Protein AF-B9TIX5-F1 (afdb_monomer_lite)

Organism: Ricinus communis (NCBI:txid3988)

Secondary structure (DSSP, 8-state):
---SHHHHHHHHHHHHHHHTTTHHHHHHHHGGGG--TT-EEE-TT-TTSHHHHHHHHTT-EEE-

Sequence (64 aa):
MRDKYKLVGPIYDWLSAFYSGKSIHHCKVAMLDKLRPGDKVLFAGVGHGRDAVHAARLGADVTV

Structure (mmCIF, N/CA/C/O backbone):
data_AF-B9TIX5-F1
#
_entry.id   AF-B9TIX5-F1
#
loop_
_atom_site.group_PDB
_atom_site.id
_atom_site.type_symbol
_atom_site.label_atom_id
_atom_site.label_alt_id
_atom_site.label_comp_id
_atom_site.label_asym_id
_atom_site.label_entity_id
_atom_site.label_seq_id
_atom_site.pdbx_PDB_ins_code
_atom_site.Cartn_x
_atom_site.Cartn_y
_atom_site.Cartn_z
_atom_site.occupancy
_atom_site.B_iso_or_equiv
_atom_site.auth_seq_id
_atom_site.auth_comp_id
_atom_site.auth_asym_id
_atom_site.auth_atom_id
_atom_site.pdbx_PDB_model_num
ATOM 1 N N . MET A 1 1 ? 26.222 -12.599 3.014 1.00 52.25 1 MET A N 1
ATOM 2 C CA . MET A 1 1 ? 25.518 -12.463 1.719 1.00 52.25 1 MET A CA 1
ATOM 3 C C . MET A 1 1 ? 25.186 -10.995 1.504 1.00 52.25 1 MET A C 1
ATOM 5 O O . MET A 1 1 ? 24.482 -10.422 2.321 1.00 52.25 1 MET A O 1
ATOM 9 N N . ARG A 1 2 ? 25.771 -10.354 0.487 1.00 59.75 2 ARG A N 1
ATOM 10 C CA . ARG A 1 2 ? 25.511 -8.940 0.176 1.00 59.75 2 ARG A CA 1
ATOM 11 C C . ARG A 1 2 ? 24.166 -8.886 -0.542 1.00 59.75 2 ARG A C 1
ATOM 13 O O . ARG A 1 2 ? 24.062 -9.403 -1.649 1.00 59.75 2 ARG A O 1
ATOM 20 N N . ASP A 1 3 ? 23.145 -8.374 0.134 1.00 67.25 3 ASP A N 1
ATOM 21 C CA . ASP A 1 3 ? 21.768 -8.377 -0.354 1.00 67.25 3 ASP A CA 1
ATOM 22 C C . ASP A 1 3 ? 21.639 -7.501 -1.611 1.00 67.25 3 ASP A C 1
ATOM 24 O O . ASP A 1 3 ? 21.526 -6.276 -1.544 1.00 67.25 3 ASP A O 1
ATOM 28 N N . LYS A 1 4 ? 21.741 -8.139 -2.781 1.00 67.88 4 LYS A N 1
ATOM 29 C CA . LYS A 1 4 ? 21.633 -7.480 -4.088 1.00 67.88 4 LYS A CA 1
ATOM 30 C C . LYS A 1 4 ? 20.195 -7.025 -4.370 1.00 67.88 4 LYS A C 1
ATOM 32 O O . LYS A 1 4 ? 20.007 -6.110 -5.170 1.00 67.88 4 LYS A O 1
ATOM 37 N N . TYR A 1 5 ? 19.195 -7.602 -3.696 1.00 65.88 5 TYR A N 1
ATOM 38 C CA . TYR A 1 5 ? 17.785 -7.269 -3.912 1.00 65.88 5 TYR A CA 1
ATOM 39 C C . TYR A 1 5 ? 17.429 -5.877 -3.397 1.00 65.88 5 TYR A C 1
ATOM 41 O O . TYR A 1 5 ? 16.598 -5.205 -4.007 1.00 65.88 5 TYR A O 1
ATOM 49 N N . LYS A 1 6 ? 18.135 -5.390 -2.369 1.00 70.00 6 LYS A N 1
ATOM 50 C CA . LYS A 1 6 ? 18.001 -4.007 -1.883 1.00 70.00 6 LYS A CA 1
ATOM 51 C C . LYS A 1 6 ? 18.251 -2.944 -2.954 1.00 70.00 6 LYS A C 1
ATOM 53 O O . LYS A 1 6 ? 17.674 -1.868 -2.865 1.00 70.00 6 LYS A O 1
ATOM 58 N N . LEU A 1 7 ? 19.107 -3.225 -3.941 1.00 75.62 7 LEU A N 1
ATOM 59 C CA . LEU A 1 7 ? 19.422 -2.279 -5.017 1.00 75.62 7 LEU A CA 1
ATOM 60 C C . LEU A 1 7 ? 18.600 -2.551 -6.282 1.00 75.62 7 LEU A C 1
ATOM 62 O O . LEU A 1 7 ? 18.131 -1.620 -6.930 1.00 75.62 7 LEU A O 1
ATOM 66 N N . VAL A 1 8 ? 18.413 -3.827 -6.625 1.00 82.06 8 VAL A N 1
ATOM 67 C CA . VAL A 1 8 ? 17.683 -4.223 -7.837 1.00 82.06 8 VAL A CA 1
ATOM 68 C C . VAL A 1 8 ? 16.201 -3.857 -7.738 1.00 82.06 8 VAL A C 1
ATOM 70 O O . VAL A 1 8 ? 15.642 -3.386 -8.723 1.00 82.06 8 VAL A O 1
ATOM 73 N N . GLY A 1 9 ? 15.582 -4.005 -6.561 1.00 80.00 9 GLY A N 1
ATOM 74 C CA . GLY A 1 9 ? 14.163 -3.700 -6.350 1.00 80.00 9 GLY A CA 1
ATOM 75 C C . GLY A 1 9 ? 13.788 -2.260 -6.730 1.00 80.00 9 GLY A C 1
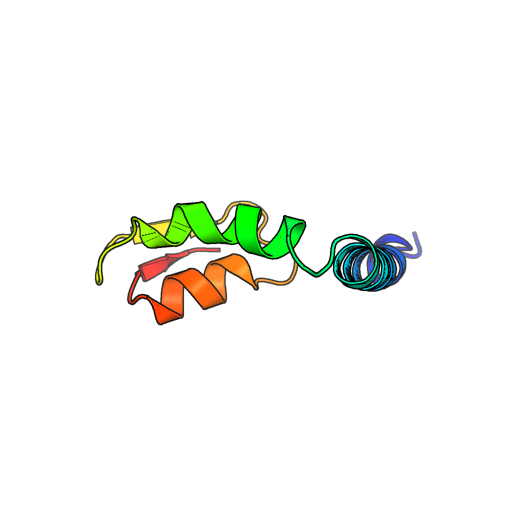ATOM 76 O O . GLY A 1 9 ? 12.950 -2.078 -7.609 1.00 80.00 9 GLY A O 1
ATOM 77 N N . PRO A 1 10 ? 14.438 -1.231 -6.155 1.00 81.00 10 PRO A N 1
ATOM 78 C CA . PRO A 1 10 ? 14.160 0.163 -6.502 1.00 81.00 10 PRO A CA 1
ATOM 79 C C . PRO A 1 10 ? 14.384 0.499 -7.984 1.00 81.00 10 PRO A C 1
ATOM 81 O O . PRO A 1 10 ? 13.600 1.247 -8.568 1.00 81.00 10 PRO A O 1
ATOM 84 N N . ILE A 1 11 ? 15.436 -0.054 -8.600 1.00 85.75 11 ILE A N 1
ATOM 85 C CA . ILE A 1 11 ? 15.753 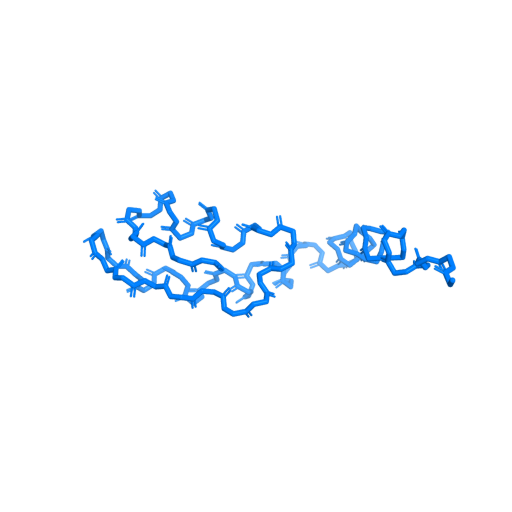0.184 -10.019 1.00 85.75 11 ILE A CA 1
ATOM 86 C C . ILE A 1 11 ? 14.680 -0.440 -10.913 1.00 85.75 11 ILE A C 1
ATOM 88 O O . ILE A 1 11 ? 14.195 0.207 -11.842 1.00 85.75 11 ILE A O 1
ATOM 92 N N . TYR A 1 12 ? 14.287 -1.678 -10.615 1.00 83.75 12 TYR A N 1
ATOM 93 C CA . TYR A 1 12 ? 13.226 -2.370 -11.334 1.00 83.75 12 TYR A CA 1
ATOM 94 C C . TYR A 1 12 ? 11.889 -1.638 -11.192 1.00 83.75 12 TYR A C 1
ATOM 96 O O . TYR A 1 12 ? 11.233 -1.384 -12.198 1.00 83.75 12 TYR A O 1
ATOM 104 N N . ASP A 1 13 ? 11.518 -1.221 -9.978 1.00 80.50 13 ASP A N 1
ATOM 105 C CA . ASP A 1 13 ? 10.293 -0.454 -9.736 1.00 80.50 13 ASP A CA 1
ATOM 106 C C . ASP A 1 13 ? 10.279 0.846 -10.552 1.00 80.50 13 ASP A C 1
ATOM 108 O O . ASP A 1 13 ? 9.256 1.186 -11.151 1.00 80.50 13 ASP A O 1
ATOM 112 N N . TRP A 1 14 ? 11.410 1.553 -10.628 1.00 84.44 14 TRP A N 1
ATOM 113 C CA . TRP A 1 14 ? 11.519 2.797 -11.390 1.00 84.44 14 TRP A CA 1
ATOM 114 C C . TRP A 1 14 ? 11.402 2.579 -12.902 1.00 84.44 14 TRP A C 1
ATOM 116 O O . TRP A 1 14 ? 10.586 3.236 -13.553 1.00 84.44 14 TRP A O 1
ATOM 126 N N . LEU A 1 15 ? 12.143 1.611 -13.452 1.00 86.94 15 LEU A N 1
ATOM 127 C CA . LEU A 1 15 ? 12.025 1.224 -14.862 1.00 86.94 15 LEU A CA 1
ATOM 128 C C . LEU A 1 15 ? 10.604 0.757 -15.186 1.00 86.94 15 LEU A C 1
ATOM 130 O O . LEU A 1 15 ? 10.055 1.139 -16.219 1.00 86.94 15 LEU A O 1
ATOM 134 N N . SER A 1 16 ? 9.990 -0.012 -14.281 1.00 81.44 16 SER A N 1
ATOM 135 C CA . SER A 1 16 ? 8.621 -0.497 -14.438 1.00 81.44 16 SER A CA 1
ATOM 136 C C . SER A 1 16 ? 7.610 0.639 -14.499 1.00 81.44 16 SER A C 1
ATOM 138 O O . SER A 1 16 ? 6.743 0.649 -15.372 1.00 81.44 16 SER A O 1
ATOM 140 N N . ALA A 1 17 ? 7.750 1.638 -13.628 1.00 82.25 17 ALA A N 1
ATOM 141 C CA . ALA A 1 17 ? 6.886 2.807 -13.609 1.00 82.25 17 ALA A CA 1
ATOM 142 C C . ALA A 1 17 ? 7.050 3.653 -14.878 1.00 82.25 17 ALA A C 1
ATOM 144 O O . ALA A 1 17 ? 6.055 4.186 -15.373 1.00 82.25 17 ALA A O 1
ATOM 145 N N . PHE A 1 18 ? 8.275 3.752 -15.407 1.00 86.94 18 PHE A N 1
ATOM 146 C CA . PHE A 1 18 ? 8.567 4.504 -16.624 1.00 86.94 18 PHE A CA 1
ATOM 147 C C . PHE A 1 18 ? 7.997 3.823 -17.873 1.00 86.94 18 PHE A C 1
ATOM 149 O O . PHE A 1 18 ? 7.238 4.457 -18.601 1.00 86.94 18 PHE A O 1
ATOM 156 N N . TYR A 1 19 ? 8.283 2.533 -18.099 1.00 85.69 19 TYR A N 1
ATOM 157 C CA . TYR A 1 19 ? 7.799 1.851 -19.309 1.00 85.69 19 TYR A CA 1
ATOM 158 C C . TYR A 1 19 ? 6.277 1.663 -19.298 1.00 85.69 19 TYR A C 1
ATOM 160 O O . TYR A 1 19 ? 5.642 1.738 -20.346 1.00 85.69 19 TYR A O 1
ATOM 168 N N . SER A 1 20 ? 5.683 1.408 -18.125 1.00 78.94 20 SER A N 1
ATOM 169 C CA . SER A 1 20 ? 4.245 1.127 -18.012 1.00 78.94 20 SER A CA 1
ATOM 170 C C . SER A 1 20 ? 3.389 2.380 -17.848 1.00 78.94 20 SER A C 1
ATOM 172 O O . SER A 1 20 ? 2.184 2.261 -17.645 1.00 78.94 20 SER A O 1
ATOM 174 N N . GLY A 1 21 ? 3.984 3.579 -17.845 1.00 83.62 21 GLY A N 1
ATOM 175 C CA . GLY A 1 21 ? 3.251 4.818 -17.568 1.00 83.62 21 GLY A CA 1
ATOM 176 C C . GLY A 1 21 ? 2.525 4.798 -16.216 1.00 83.6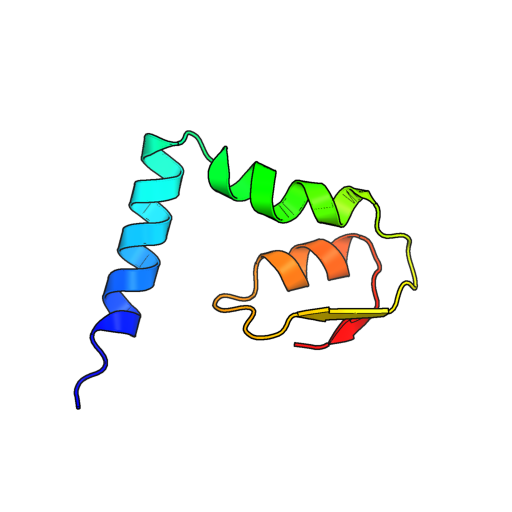2 21 GLY A C 1
ATOM 177 O O . GLY A 1 21 ? 1.461 5.394 -16.077 1.00 83.62 21 GLY A O 1
ATOM 178 N N . LYS A 1 22 ? 3.078 4.090 -15.220 1.00 81.44 22 LYS A N 1
ATOM 179 C CA . LYS A 1 22 ? 2.478 3.810 -13.898 1.00 81.44 22 LYS A CA 1
ATOM 180 C C . LYS A 1 22 ? 1.232 2.910 -13.896 1.00 81.44 22 LYS A C 1
ATOM 182 O O . LYS A 1 22 ? 0.679 2.695 -12.816 1.00 81.44 22 LYS A O 1
ATOM 187 N N . SER A 1 23 ? 0.815 2.313 -15.015 1.00 84.88 23 SER A N 1
ATOM 188 C CA . SER A 1 23 ? -0.371 1.437 -15.051 1.00 84.88 23 SER A CA 1
ATOM 189 C C . SER A 1 23 ? -0.277 0.248 -14.092 1.00 84.88 23 SER A C 1
ATOM 191 O O . SER A 1 23 ? -1.273 -0.105 -13.467 1.00 84.88 23 SER A O 1
ATOM 193 N N . ILE A 1 24 ? 0.917 -0.325 -13.905 1.00 80.75 24 ILE A N 1
ATOM 194 C CA . ILE A 1 24 ? 1.143 -1.418 -12.941 1.00 80.75 24 ILE A CA 1
ATOM 195 C C . ILE A 1 24 ? 0.873 -0.942 -11.514 1.00 80.75 24 ILE A C 1
ATOM 197 O O . ILE A 1 24 ? 0.214 -1.625 -10.734 1.00 80.75 24 ILE A O 1
ATOM 201 N N . HIS A 1 25 ? 1.350 0.257 -11.181 1.00 80.69 25 HIS A N 1
ATOM 202 C CA . HIS A 1 25 ? 1.121 0.839 -9.868 1.00 80.69 25 HIS A CA 1
ATOM 203 C C . HIS A 1 25 ? -0.363 1.143 -9.649 1.00 80.69 25 HIS A C 1
ATOM 205 O O . HIS A 1 25 ? -0.899 0.778 -8.607 1.00 80.69 25 HIS A O 1
ATOM 211 N N . HIS A 1 26 ? -1.036 1.732 -10.643 1.00 84.38 26 HIS A N 1
ATOM 212 C CA . HIS A 1 26 ? -2.472 2.006 -10.579 1.00 84.38 26 HIS A CA 1
ATOM 213 C C . HIS A 1 26 ? -3.295 0.726 -10.407 1.00 84.38 26 HIS A C 1
ATOM 215 O O . HIS A 1 26 ? -4.160 0.687 -9.541 1.00 84.38 26 HIS A O 1
ATOM 221 N N . CYS A 1 27 ? -2.990 -0.347 -11.144 1.00 85.31 27 CYS A N 1
ATOM 222 C CA . CYS A 1 27 ? -3.683 -1.629 -10.973 1.00 85.31 27 CYS A CA 1
ATOM 223 C C . CYS A 1 27 ? -3.511 -2.193 -9.557 1.00 85.31 27 CYS A C 1
ATOM 225 O O . CYS A 1 27 ? -4.453 -2.752 -9.001 1.00 85.31 27 CYS A O 1
ATOM 227 N N . LYS A 1 28 ? -2.324 -2.028 -8.962 1.00 81.75 28 LYS A N 1
ATOM 228 C CA . LYS A 1 28 ? -2.025 -2.533 -7.618 1.00 81.75 28 LYS A CA 1
ATOM 229 C C . LYS A 1 28 ? -2.812 -1.806 -6.524 1.00 81.75 28 LYS A C 1
ATOM 231 O O . LYS A 1 28 ? -3.237 -2.443 -5.566 1.00 81.75 28 LYS A O 1
ATOM 236 N N . VAL A 1 29 ? -3.019 -0.495 -6.669 1.00 87.19 29 VAL A N 1
ATOM 237 C CA . VAL A 1 29 ? -3.767 0.309 -5.685 1.00 87.19 29 VAL A CA 1
ATOM 238 C C . VAL A 1 29 ? -5.267 0.377 -5.969 1.00 87.19 29 VAL A C 1
ATOM 240 O O . VAL A 1 29 ? -6.021 0.605 -5.037 1.00 87.19 29 VAL A O 1
ATOM 243 N N . ALA A 1 30 ? -5.726 0.100 -7.193 1.00 88.44 30 ALA A N 1
ATOM 244 C CA . ALA A 1 30 ? -7.146 0.179 -7.563 1.00 88.44 30 ALA A CA 1
ATOM 245 C C . ALA A 1 30 ? -8.060 -0.713 -6.703 1.00 88.44 30 ALA A C 1
ATOM 247 O O . ALA A 1 30 ? -9.227 -0.402 -6.484 1.00 88.44 30 ALA A O 1
ATOM 248 N N . MET A 1 31 ? -7.544 -1.830 -6.178 1.00 87.06 31 MET A N 1
ATOM 249 C CA . MET A 1 31 ? -8.312 -2.671 -5.252 1.00 87.06 31 MET A CA 1
ATOM 250 C C . MET A 1 31 ? -8.610 -1.973 -3.913 1.00 87.06 31 MET A C 1
ATOM 252 O O . MET A 1 31 ? -9.586 -2.323 -3.251 1.00 87.06 31 MET A O 1
ATOM 256 N N . LEU A 1 32 ? -7.785 -0.995 -3.526 1.00 90.50 32 LEU A N 1
ATOM 257 C CA . LEU A 1 32 ? -7.900 -0.242 -2.277 1.00 90.50 32 LEU A CA 1
ATOM 258 C C . LEU A 1 32 ? -9.019 0.799 -2.329 1.00 90.50 32 LEU A C 1
ATOM 260 O O . LEU A 1 32 ? -9.539 1.149 -1.278 1.00 90.50 32 LEU A O 1
ATOM 264 N N . ASP A 1 33 ? -9.465 1.216 -3.518 1.00 88.94 33 ASP A N 1
ATOM 265 C CA . ASP A 1 33 ? -10.588 2.156 -3.685 1.00 88.94 33 ASP A CA 1
ATOM 266 C C . ASP A 1 33 ? -11.918 1.601 -3.140 1.00 88.94 33 ASP A C 1
ATOM 268 O O . ASP A 1 33 ? -12.890 2.333 -2.968 1.00 88.94 33 ASP A O 1
ATOM 272 N N . LYS A 1 34 ? -11.979 0.293 -2.860 1.00 88.75 34 LYS A N 1
ATOM 273 C CA . LYS A 1 34 ? -13.130 -0.355 -2.218 1.00 88.75 34 LYS A CA 1
ATOM 274 C C . LYS A 1 34 ? -13.104 -0.279 -0.691 1.00 88.75 34 LYS A C 1
ATOM 276 O O . LYS A 1 34 ? -14.087 -0.673 -0.064 1.00 88.75 34 LYS A O 1
ATOM 281 N N . LEU A 1 35 ? -11.996 0.167 -0.101 1.00 92.19 35 LEU A N 1
ATOM 282 C CA . LEU A 1 35 ? -11.875 0.335 1.341 1.00 92.19 35 LEU A CA 1
ATOM 283 C C . LEU A 1 35 ? -12.699 1.528 1.805 1.00 92.19 35 LEU A C 1
ATOM 285 O O . LEU A 1 35 ? -12.794 2.555 1.131 1.00 92.19 35 LEU A O 1
ATOM 289 N N . ARG A 1 36 ? -13.272 1.395 2.994 1.00 93.75 36 ARG A N 1
ATOM 290 C CA . ARG A 1 36 ? -13.975 2.473 3.683 1.00 93.75 36 ARG A CA 1
ATOM 291 C C . ARG A 1 36 ? -13.158 2.922 4.892 1.00 93.75 36 ARG A C 1
ATOM 293 O O . ARG A 1 36 ? -12.429 2.112 5.472 1.00 93.75 36 ARG A O 1
ATOM 300 N N . PRO A 1 37 ? -13.308 4.184 5.324 1.00 95.44 37 PRO A N 1
ATOM 301 C CA . PRO A 1 37 ? -12.707 4.640 6.568 1.00 95.44 37 PRO A CA 1
ATOM 302 C C . PRO A 1 37 ? -13.080 3.719 7.740 1.00 95.44 37 PRO A C 1
ATOM 304 O O . PRO A 1 37 ? -14.254 3.404 7.936 1.00 95.44 37 P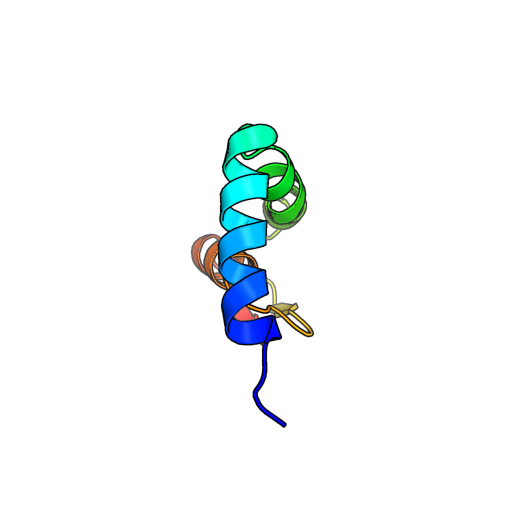RO A O 1
ATOM 307 N N . GLY A 1 38 ? -12.079 3.287 8.506 1.00 94.56 38 GLY A N 1
ATOM 308 C CA . GLY A 1 38 ? -12.222 2.365 9.636 1.00 94.56 38 GLY A CA 1
ATOM 309 C C . GLY A 1 38 ? -12.137 0.872 9.297 1.00 94.56 38 GLY A C 1
ATOM 310 O O . GLY A 1 38 ? -12.100 0.060 10.224 1.00 94.56 38 GLY A O 1
ATOM 311 N N . ASP A 1 39 ? -12.073 0.482 8.017 1.00 96.38 39 ASP A N 1
ATOM 312 C CA . ASP A 1 39 ? -11.809 -0.915 7.648 1.00 96.38 39 ASP A CA 1
ATOM 313 C C . ASP A 1 39 ? -10.399 -1.327 8.127 1.00 96.38 39 ASP A C 1
ATOM 315 O O . ASP A 1 39 ? -9.438 -0.570 7.982 1.00 96.38 39 ASP A O 1
ATOM 319 N N . LYS A 1 40 ? -10.265 -2.536 8.691 1.00 96.56 40 LYS A N 1
ATOM 320 C CA . LYS A 1 40 ? -8.986 -3.081 9.179 1.00 96.56 40 LYS A CA 1
ATOM 321 C C . LYS A 1 40 ? -8.328 -3.945 8.111 1.00 96.56 40 LYS A C 1
ATOM 323 O O . LYS A 1 40 ? -8.930 -4.923 7.667 1.00 96.56 40 LYS A O 1
ATOM 328 N N . VAL A 1 41 ? -7.099 -3.616 7.715 1.00 93.75 41 VAL A N 1
ATOM 329 C CA . VAL A 1 41 ? -6.420 -4.250 6.573 1.00 93.75 41 VAL A CA 1
ATOM 330 C C . VAL A 1 41 ? -5.006 -4.688 6.945 1.00 93.75 41 VAL A C 1
ATOM 332 O O . VAL A 1 41 ? -4.217 -3.896 7.453 1.00 93.75 41 VAL A O 1
ATOM 335 N N . LEU A 1 42 ? -4.673 -5.946 6.644 1.00 94.12 42 LEU A N 1
ATOM 336 C CA . LEU A 1 42 ? -3.325 -6.505 6.773 1.00 94.12 42 LEU A CA 1
ATOM 337 C C . LEU A 1 42 ? -2.624 -6.533 5.409 1.00 94.12 42 LEU A C 1
ATOM 339 O O . LEU A 1 42 ? -3.126 -7.147 4.467 1.00 94.12 42 LEU A O 1
ATOM 343 N N . PHE A 1 43 ? -1.429 -5.952 5.324 1.00 92.38 43 PHE A N 1
ATOM 344 C CA . PHE A 1 43 ? -0.549 -6.041 4.159 1.00 92.38 43 PHE A CA 1
ATOM 345 C C . PHE A 1 43 ? 0.615 -6.996 4.423 1.00 92.38 43 PHE A C 1
ATOM 347 O O . PHE A 1 43 ? 1.706 -6.578 4.797 1.00 92.38 43 PHE A O 1
ATOM 354 N N . ALA A 1 44 ? 0.412 -8.286 4.162 1.00 92.06 44 ALA A N 1
ATOM 355 C CA . ALA A 1 44 ? 1.480 -9.273 4.284 1.00 92.06 44 ALA A CA 1
ATOM 356 C C . ALA A 1 44 ? 2.577 -9.034 3.228 1.00 92.06 44 ALA A C 1
ATOM 358 O O . ALA A 1 44 ? 2.347 -9.196 2.030 1.00 92.06 44 ALA A O 1
ATOM 359 N N . GLY A 1 45 ? 3.783 -8.661 3.669 1.00 86.69 45 GLY A N 1
ATOM 360 C CA . GLY A 1 45 ? 4.920 -8.453 2.767 1.00 86.69 45 GLY A CA 1
ATOM 361 C C . GLY A 1 45 ? 4.793 -7.187 1.915 1.00 86.69 45 GLY A C 1
ATOM 362 O O . GLY A 1 45 ? 5.027 -7.214 0.708 1.00 86.69 45 GLY A O 1
ATOM 363 N N . VAL A 1 46 ? 4.450 -6.059 2.542 1.00 86.12 46 VAL A N 1
ATOM 364 C CA . VAL A 1 46 ? 4.178 -4.774 1.866 1.00 86.12 46 VAL A CA 1
ATOM 365 C C . VAL A 1 46 ? 5.365 -4.176 1.079 1.00 86.12 46 VAL A C 1
ATOM 367 O O . VAL A 1 46 ? 5.208 -3.217 0.316 1.00 86.12 46 VAL A O 1
ATOM 370 N N . GLY A 1 47 ? 6.576 -4.713 1.242 1.00 83.06 47 GLY A N 1
ATOM 371 C CA . GLY A 1 47 ? 7.781 -4.197 0.592 1.00 83.06 47 GLY A CA 1
ATOM 372 C C . GLY A 1 47 ? 8.046 -2.741 0.985 1.00 83.06 47 GLY A C 1
ATOM 373 O O . GLY A 1 47 ? 8.135 -2.419 2.164 1.00 83.06 47 GLY A O 1
ATOM 374 N N . HIS A 1 48 ? 8.137 -1.840 0.001 1.00 79.88 48 HIS A N 1
ATOM 375 C CA . HIS A 1 48 ? 8.363 -0.403 0.223 1.00 79.88 48 HIS A CA 1
ATOM 376 C C . HIS A 1 48 ? 7.167 0.353 0.846 1.00 79.88 48 HIS A C 1
ATOM 378 O O . HIS A 1 48 ? 7.224 1.575 0.971 1.00 79.88 48 HIS A O 1
ATOM 384 N N . GLY A 1 49 ? 6.065 -0.320 1.197 1.00 85.06 49 GLY A N 1
ATOM 385 C CA . GLY A 1 49 ? 4.993 0.279 2.004 1.00 85.06 49 GLY A CA 1
ATOM 386 C C . GLY A 1 49 ? 3.999 1.172 1.253 1.00 85.06 49 GLY A C 1
ATOM 387 O O . GLY A 1 49 ? 3.069 1.683 1.868 1.00 85.06 49 GLY A O 1
ATOM 388 N N . ARG A 1 50 ? 4.149 1.375 -0.065 1.00 85.44 50 ARG A N 1
ATOM 389 C CA . ARG A 1 50 ? 3.322 2.335 -0.829 1.00 85.44 5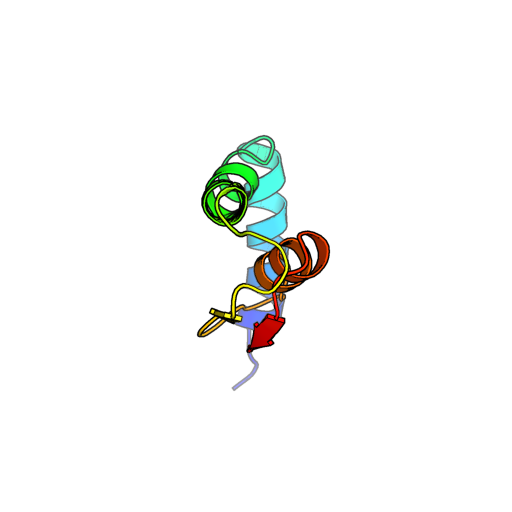0 ARG A CA 1
ATOM 390 C C . ARG A 1 50 ? 1.823 2.028 -0.772 1.00 85.44 50 ARG A C 1
ATOM 392 O O . ARG A 1 50 ? 1.029 2.953 -0.640 1.00 85.44 50 ARG A O 1
ATOM 399 N N . ASP A 1 51 ? 1.458 0.751 -0.827 1.00 89.00 51 ASP A N 1
ATOM 400 C CA . ASP A 1 51 ? 0.057 0.320 -0.849 1.00 89.00 51 ASP A CA 1
ATOM 401 C C . ASP A 1 51 ? -0.587 0.487 0.539 1.00 89.00 51 ASP A C 1
ATOM 403 O O . ASP A 1 51 ? -1.690 1.015 0.650 1.00 89.00 51 ASP A O 1
ATOM 407 N N . ALA A 1 52 ? 0.150 0.158 1.608 1.00 91.12 52 ALA A N 1
ATOM 408 C CA . ALA A 1 52 ? -0.272 0.404 2.989 1.00 91.12 52 ALA A CA 1
ATOM 409 C C . ALA A 1 52 ? -0.454 1.898 3.282 1.00 91.12 52 ALA A C 1
ATOM 411 O O . ALA A 1 52 ? -1.452 2.294 3.878 1.00 91.12 52 ALA A O 1
ATOM 412 N N . VAL A 1 53 ? 0.470 2.746 2.815 1.00 92.12 53 VAL A N 1
ATOM 413 C CA . VAL A 1 53 ? 0.344 4.206 2.956 1.00 92.12 53 VAL A CA 1
ATOM 414 C C . VAL A 1 53 ? -0.875 4.724 2.194 1.00 92.12 53 VAL A C 1
ATOM 416 O O . VAL A 1 53 ? -1.562 5.620 2.680 1.00 92.12 53 VAL A O 1
ATOM 419 N N . HIS A 1 54 ? -1.163 4.177 1.012 1.00 91.69 54 HIS A N 1
ATOM 420 C CA . HIS A 1 54 ? -2.350 4.554 0.253 1.00 91.69 54 HIS A CA 1
ATOM 421 C C . HIS A 1 54 ? -3.641 4.158 0.987 1.00 91.69 54 HIS A C 1
ATOM 423 O O . HIS A 1 54 ? -4.506 5.008 1.176 1.00 91.69 54 HIS A O 1
ATOM 429 N N . ALA A 1 55 ? -3.737 2.925 1.492 1.00 92.44 55 ALA A N 1
ATOM 430 C CA . ALA A 1 55 ? -4.886 2.477 2.281 1.00 92.44 55 ALA A CA 1
ATOM 431 C C . ALA A 1 55 ? -5.081 3.297 3.569 1.00 92.44 55 ALA A C 1
ATOM 433 O O . ALA A 1 55 ? -6.202 3.694 3.882 1.00 92.44 55 ALA A O 1
ATOM 434 N N . ALA A 1 56 ? -3.996 3.639 4.270 1.00 92.94 56 ALA A N 1
ATOM 435 C CA . ALA A 1 56 ? -4.059 4.503 5.449 1.00 92.94 56 ALA A CA 1
ATOM 436 C C . ALA A 1 56 ? -4.571 5.916 5.104 1.00 92.94 56 ALA A C 1
ATOM 438 O O . ALA A 1 56 ? -5.345 6.497 5.861 1.00 92.94 56 ALA A O 1
ATOM 439 N N . ARG A 1 57 ? -4.202 6.467 3.936 1.00 93.81 57 ARG A N 1
ATOM 440 C CA . ARG A 1 57 ? -4.730 7.761 3.450 1.00 93.81 57 ARG A CA 1
ATOM 441 C C . ARG A 1 57 ? -6.224 7.718 3.129 1.00 93.81 57 ARG A C 1
ATOM 443 O O . ARG A 1 57 ? -6.877 8.750 3.238 1.00 93.81 57 ARG A O 1
ATOM 450 N N . LEU A 1 58 ? -6.753 6.551 2.765 1.00 93.50 58 LEU A N 1
ATOM 451 C CA . LEU A 1 58 ? -8.193 6.320 2.595 1.00 93.50 58 LEU A CA 1
ATOM 452 C C . LEU A 1 58 ? -8.929 6.139 3.938 1.00 93.50 58 LEU A C 1
ATOM 454 O O . LEU A 1 58 ? -10.151 6.008 3.959 1.00 93.50 58 LEU A O 1
ATOM 458 N N . GLY A 1 59 ? -8.208 6.163 5.064 1.00 93.69 59 GLY A N 1
ATOM 459 C CA . GLY A 1 59 ? -8.767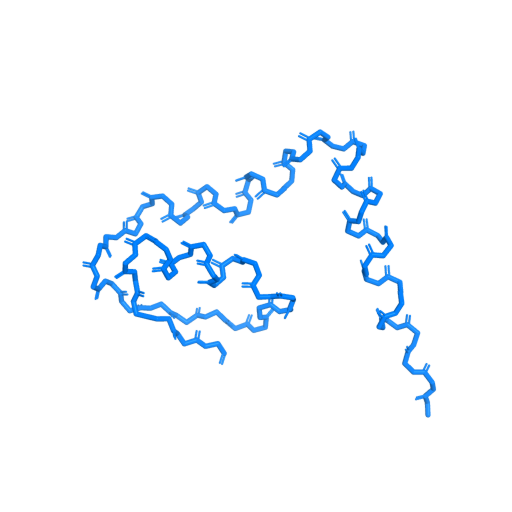 6.065 6.411 1.00 93.69 59 GLY A CA 1
ATOM 460 C C . GLY A 1 59 ? -8.886 4.638 6.944 1.00 93.69 59 GLY A C 1
ATOM 461 O O . GLY A 1 59 ? -9.553 4.439 7.957 1.00 93.69 59 GLY A O 1
ATOM 462 N N . ALA A 1 60 ? -8.277 3.650 6.284 1.00 96.06 60 ALA A N 1
ATOM 463 C CA . ALA A 1 60 ? -8.204 2.289 6.806 1.00 96.06 60 ALA A CA 1
ATOM 464 C C . ALA A 1 60 ? -7.231 2.193 7.998 1.00 96.06 60 ALA A C 1
ATOM 466 O O . ALA A 1 60 ? -6.234 2.917 8.064 1.00 96.06 60 ALA A O 1
ATOM 467 N N . ASP A 1 61 ? -7.498 1.262 8.911 1.00 96.56 61 ASP A N 1
ATOM 468 C CA . ASP A 1 61 ? -6.597 0.877 9.999 1.00 96.56 61 ASP A CA 1
ATOM 469 C C . ASP A 1 61 ? -5.663 -0.232 9.493 1.00 96.56 61 ASP A C 1
ATOM 471 O O . ASP A 1 61 ? -6.093 -1.345 9.173 1.00 96.56 61 ASP A O 1
ATOM 475 N N . VAL A 1 62 ? -4.386 0.105 9.321 1.00 95.19 62 VAL A N 1
ATOM 476 C CA . VAL A 1 62 ? -3.442 -0.692 8.535 1.00 95.19 62 VAL A CA 1
ATOM 477 C C . VAL A 1 62 ? -2.444 -1.416 9.432 1.00 95.19 62 VAL A C 1
ATOM 479 O O . VAL A 1 62 ? -1.720 -0.799 10.208 1.00 95.19 62 VAL A O 1
ATOM 482 N N . THR A 1 63 ? -2.346 -2.732 9.253 1.00 95.44 63 THR A N 1
ATOM 483 C CA . THR A 1 63 ? -1.284 -3.586 9.804 1.00 95.44 63 THR A CA 1
ATOM 484 C C . THR A 1 63 ? -0.354 -4.033 8.673 1.00 95.44 63 THR A C 1
ATOM 486 O O . THR A 1 63 ? -0.830 -4.380 7.590 1.00 95.44 63 THR A O 1
ATOM 489 N N . VAL A 1 64 ? 0.961 -4.024 8.899 1.00 89.12 64 VAL A N 1
ATOM 490 C CA . VAL A 1 64 ? 2.008 -4.364 7.909 1.00 89.12 64 VAL A CA 1
ATOM 491 C C . VAL A 1 64 ? 2.907 -5.492 8.386 1.00 89.12 64 VAL A C 1
ATOM 493 O O . VAL A 1 64 ? 3.134 -5.572 9.612 1.00 89.12 64 VAL A O 1
#

Foldseek 3Di:
DPPPCVVVVVVVVVVCCVVVVCPVVCVVQVVLVPDAAAAEDEDDCCDVCPNVVSNVVNNYRYHD

Radius of gyration: 13.71 Å; chains: 1; bounding box: 40×20×29 Å

InterPro domains:
  IPR029063 S-adenosyl-L-methionine-dependent methyltransferase superfamily [G3DSA:3.40.50.150] (1-64)
  IPR029063 S-adenosyl-L-methionine-dependent methyltransferase superfamily [SSF53335] (2-63)

pLDDT: mean 85.66, std 8.94, range [52.25, 96.56]